Protein AF-A0A938IFX3-F1 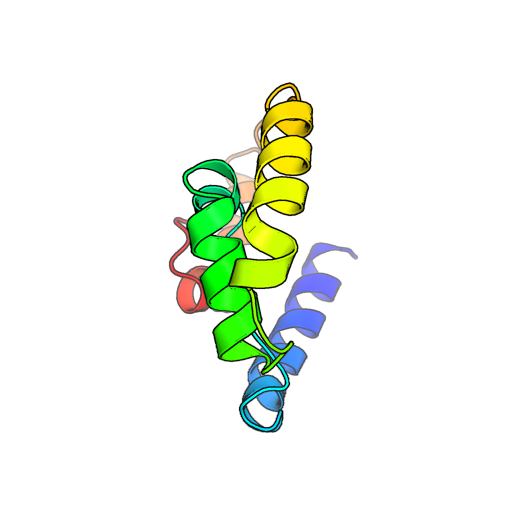(afdb_monomer)

Secondary structure (DSSP, 8-state):
-HHHHHHHHHHHHHHHGGGSPTTS-----HHHHHH-HHHHHHHHHHHHT-S-THHHHHHHHHHHHHHTTPPPPPPPPPPHHHHHHHHHHTHHHHHHTT---

Foldseek 3Di:
DVLLVVLVVVVVCVVCVVVQDFLRDDDDDPVCCLVPVLVVVVVNCVRNVVDDVVVCSVVSVVVSVVCNPDDDDDDDDDDPVVVVVSCVSVVVVCVVVVNDD

Radius of gyration: 17.35 Å; Cα contacts (8 Å, |Δi|>4): 46; chains: 1; bounding box: 32×33×42 Å

Nearest PDB structures (foldseek):
  1zd1-assembly2_B  TM=5.958E-01  e=1.295E+00  Homo sapiens

pLDDT: mean 91.13, std 6.89, range [64.88, 97.5]

Mean predicted aligned error: 4.67 Å

Structure (mmCIF, N/CA/C/O backbone):
data_AF-A0A938IFX3-F1
#
_entry.id   AF-A0A938IFX3-F1
#
loop_
_atom_site.group_PDB
_atom_site.id
_atom_site.type_symbol
_atom_site.label_atom_id
_atom_site.label_alt_id
_atom_site.label_comp_id
_atom_site.label_asym_id
_atom_site.label_entity_id
_atom_site.label_seq_id
_atom_site.pdbx_PDB_ins_code
_atom_site.Cartn_x
_atom_site.Cartn_y
_atom_site.Cartn_z
_atom_site.occupancy
_atom_site.B_iso_or_equiv
_atom_site.auth_seq_id
_atom_site.auth_comp_id
_atom_site.auth_asym_id
_atom_site.auth_atom_id
_atom_site.pdbx_PDB_model_num
ATOM 1 N N . MET A 1 1 ? 16.985 -11.302 -11.478 1.00 79.31 1 MET A N 1
ATOM 2 C CA . MET A 1 1 ? 16.500 -11.815 -10.182 1.00 79.31 1 MET A CA 1
ATOM 3 C C . MET A 1 1 ? 15.251 -11.062 -9.725 1.00 79.31 1 MET A C 1
ATOM 5 O O . MET A 1 1 ? 14.204 -11.682 -9.709 1.00 79.31 1 MET A O 1
ATOM 9 N N . ILE A 1 2 ? 15.293 -9.739 -9.505 1.00 93.50 2 ILE A N 1
ATOM 10 C CA . ILE A 1 2 ? 14.148 -8.989 -8.938 1.00 93.50 2 ILE A CA 1
ATOM 11 C C . ILE A 1 2 ? 12.865 -8.968 -9.796 1.00 93.50 2 ILE A C 1
ATOM 13 O O . ILE A 1 2 ? 11.789 -9.233 -9.274 1.00 93.50 2 ILE A O 1
ATOM 17 N N . ILE A 1 3 ? 12.974 -8.742 -11.114 1.00 94.75 3 ILE A N 1
ATOM 18 C CA . ILE A 1 3 ? 11.808 -8.650 -12.020 1.00 94.75 3 ILE A CA 1
ATOM 19 C C . ILE A 1 3 ? 10.990 -9.946 -12.007 1.00 94.75 3 ILE A C 1
ATOM 21 O O . ILE A 1 3 ? 9.780 -9.923 -11.788 1.00 94.75 3 ILE A O 1
ATOM 25 N N . ALA A 1 4 ? 11.668 -11.084 -12.168 1.00 95.19 4 ALA A N 1
ATOM 26 C CA . ALA A 1 4 ? 11.030 -12.395 -12.160 1.00 95.19 4 ALA A CA 1
ATOM 27 C C . ALA A 1 4 ? 10.428 -12.744 -10.789 1.00 95.19 4 ALA A C 1
ATOM 29 O O . ALA A 1 4 ? 9.370 -13.368 -10.738 1.00 95.19 4 ALA A O 1
ATOM 30 N N . THR A 1 5 ? 11.073 -12.337 -9.689 1.00 96.56 5 THR A N 1
ATOM 31 C CA . THR A 1 5 ? 10.540 -12.535 -8.335 1.00 96.56 5 THR A CA 1
ATOM 32 C C . THR A 1 5 ? 9.230 -11.778 -8.140 1.00 96.56 5 THR A C 1
ATOM 34 O O . THR A 1 5 ? 8.256 -12.386 -7.715 1.00 96.56 5 THR A O 1
ATOM 37 N N . TYR A 1 6 ? 9.175 -10.497 -8.512 1.00 95.81 6 TYR A N 1
ATOM 38 C CA . TYR A 1 6 ? 7.959 -9.682 -8.396 1.00 95.81 6 TYR A CA 1
ATOM 39 C C . TYR A 1 6 ? 6.815 -10.227 -9.249 1.00 95.81 6 TYR A C 1
ATOM 41 O O . TYR A 1 6 ? 5.691 -10.339 -8.770 1.00 95.81 6 TYR A O 1
ATOM 49 N N . ARG A 1 7 ? 7.115 -10.665 -10.478 1.00 95.56 7 ARG A N 1
ATOM 50 C CA . ARG A 1 7 ? 6.116 -11.306 -11.337 1.00 95.56 7 ARG A CA 1
ATOM 51 C C . ARG A 1 7 ? 5.520 -12.553 -10.680 1.00 95.56 7 ARG A C 1
ATOM 53 O O . ARG A 1 7 ? 4.309 -12.717 -10.669 1.00 95.56 7 ARG A O 1
ATOM 60 N N . ARG A 1 8 ? 6.362 -13.430 -10.118 1.00 96.38 8 ARG A N 1
ATOM 61 C CA . ARG A 1 8 ? 5.904 -14.651 -9.429 1.00 96.38 8 ARG A CA 1
ATOM 62 C C . ARG A 1 8 ? 5.103 -14.336 -8.168 1.00 96.38 8 ARG A C 1
ATOM 64 O O . ARG A 1 8 ? 4.086 -14.976 -7.934 1.00 96.38 8 ARG A O 1
ATOM 71 N N . LEU A 1 9 ? 5.561 -13.359 -7.385 1.00 96.75 9 LEU A N 1
ATOM 72 C CA . LEU A 1 9 ? 4.894 -12.918 -6.164 1.00 96.75 9 LEU A CA 1
ATOM 73 C C . LEU A 1 9 ? 3.471 -12.440 -6.466 1.00 96.75 9 LEU A C 1
ATOM 75 O O . LEU A 1 9 ? 2.524 -12.942 -5.868 1.00 96.75 9 LEU A O 1
ATOM 79 N N . TYR A 1 10 ? 3.319 -11.516 -7.416 1.00 96.69 10 TYR A N 1
ATOM 80 C CA . TYR A 1 10 ? 2.006 -10.958 -7.723 1.00 96.69 10 TYR A CA 1
ATOM 81 C C . TYR A 1 10 ? 1.102 -11.923 -8.483 1.00 96.69 10 TYR A C 1
ATOM 83 O O . TYR A 1 10 ? -0.096 -11.932 -8.228 1.00 96.69 10 TYR A O 1
ATOM 91 N N . ALA A 1 11 ? 1.651 -12.801 -9.326 1.00 96.25 11 ALA A N 1
ATOM 92 C CA . ALA A 1 11 ? 0.859 -13.871 -9.928 1.00 96.25 11 ALA A CA 1
ATOM 93 C C . ALA A 1 11 ? 0.202 -14.759 -8.853 1.00 96.25 11 ALA A C 1
ATOM 95 O O . ALA A 1 11 ? -1.005 -14.983 -8.901 1.00 96.25 11 ALA A O 1
ATOM 96 N N . ALA A 1 12 ? 0.973 -15.197 -7.849 1.00 97.50 12 ALA A N 1
ATOM 97 C CA . ALA A 1 12 ? 0.446 -15.992 -6.739 1.00 97.50 12 ALA A CA 1
ATOM 98 C C . ALA A 1 12 ? -0.552 -15.198 -5.881 1.00 97.50 12 ALA A C 1
ATOM 100 O O . ALA A 1 12 ? -1.594 -15.721 -5.496 1.00 97.50 12 ALA A O 1
ATOM 101 N N . PHE A 1 13 ? -0.257 -13.924 -5.616 1.00 96.94 13 PHE A N 1
ATOM 102 C CA . PHE A 1 13 ? -1.152 -13.035 -4.884 1.00 96.94 13 PHE A CA 1
ATOM 103 C C . PHE A 1 13 ? -2.518 -12.908 -5.561 1.00 96.94 13 PHE A C 1
ATOM 105 O O . PHE A 1 13 ? -3.530 -13.173 -4.922 1.00 96.94 13 PHE A O 1
ATOM 112 N N . PHE A 1 14 ? -2.566 -12.579 -6.854 1.00 96.06 14 PHE A N 1
ATOM 113 C CA . PHE A 1 14 ? -3.830 -12.408 -7.573 1.00 96.06 14 PHE A CA 1
ATOM 114 C C . PHE A 1 14 ? -4.629 -13.713 -7.698 1.00 96.06 14 PHE A C 1
ATOM 116 O O . PHE A 1 14 ? -5.856 -13.676 -7.720 1.00 96.06 14 PHE A O 1
ATOM 123 N N . GLU A 1 15 ? -3.967 -14.874 -7.723 1.00 96.69 15 GLU A N 1
ATOM 124 C CA . GLU A 1 15 ? -4.645 -16.179 -7.688 1.00 96.69 15 GLU A CA 1
ATOM 125 C C . GLU A 1 15 ? -5.325 -16.458 -6.331 1.00 96.69 15 GLU A C 1
ATOM 127 O O . GLU A 1 15 ? -6.309 -17.198 -6.244 1.00 96.69 15 GLU A O 1
ATOM 132 N N . GLN A 1 16 ? -4.785 -15.894 -5.249 1.00 97.12 16 GLN A N 1
ATOM 133 C CA . GLN A 1 16 ? -5.142 -16.263 -3.880 1.00 97.12 16 GLN A CA 1
ATOM 134 C C . GLN A 1 16 ? -5.906 -15.175 -3.127 1.00 97.12 16 GLN A C 1
ATOM 136 O O . GLN A 1 16 ? -6.582 -15.498 -2.154 1.00 97.12 16 GLN A O 1
ATOM 141 N N . VAL A 1 17 ? -5.839 -13.914 -3.557 1.00 96.19 17 VAL A N 1
ATOM 142 C CA . VAL A 1 17 ? -6.433 -12.772 -2.846 1.00 96.19 17 VAL A CA 1
ATOM 143 C C . VAL A 1 17 ? -7.945 -12.925 -2.667 1.00 96.19 17 VAL A C 1
ATOM 145 O O . VAL A 1 17 ? -8.472 -12.621 -1.602 1.00 96.19 17 VAL A O 1
ATOM 148 N N . SER A 1 18 ? -8.635 -13.524 -3.641 1.00 95.06 18 SER A N 1
ATOM 149 C CA . SER A 1 18 ? -10.072 -13.823 -3.559 1.00 95.06 18 SER A CA 1
ATOM 150 C C . SER A 1 18 ? -10.429 -14.874 -2.500 1.00 95.06 18 SER A C 1
ATOM 152 O O . SER A 1 18 ? -11.595 -15.010 -2.139 1.00 95.06 18 SER A O 1
ATOM 154 N N . ARG A 1 19 ? -9.441 -15.620 -1.985 1.00 97.44 19 ARG A N 1
ATOM 155 C CA . ARG A 1 19 ? -9.613 -16.581 -0.884 1.00 97.44 19 ARG A CA 1
ATOM 156 C C . ARG A 1 19 ? -9.560 -15.907 0.486 1.00 97.44 19 ARG A C 1
ATOM 158 O O . ARG A 1 19 ? -9.872 -16.556 1.484 1.00 97.44 19 ARG A O 1
ATOM 165 N N . ILE A 1 20 ? -9.135 -14.644 0.560 1.00 96.44 20 ILE A N 1
ATOM 166 C CA . ILE A 1 20 ? -9.113 -13.897 1.815 1.00 96.44 20 ILE A CA 1
ATOM 167 C C . ILE A 1 20 ? -10.557 -13.516 2.172 1.00 96.44 20 ILE A C 1
ATOM 169 O O . ILE A 1 20 ? -11.252 -12.934 1.338 1.00 96.44 20 ILE A O 1
ATOM 173 N N . PRO A 1 21 ? -11.035 -13.830 3.391 1.00 95.94 21 PRO A N 1
ATOM 174 C CA . PRO A 1 21 ? -12.383 -13.459 3.795 1.00 95.94 21 PRO A CA 1
ATOM 175 C C . PRO A 1 21 ? -12.610 -11.940 3.740 1.00 95.94 21 PRO A C 1
ATOM 177 O O . PRO A 1 21 ? -11.685 -11.178 4.053 1.00 95.94 21 PRO A O 1
ATOM 180 N N . PRO A 1 22 ? -13.843 -11.490 3.437 1.00 93.19 22 PRO A N 1
ATOM 181 C CA . PRO A 1 22 ? -14.228 -10.092 3.607 1.00 93.19 22 PRO A CA 1
ATOM 182 C C . PRO A 1 22 ? -13.871 -9.593 5.013 1.00 93.19 22 PRO A C 1
ATOM 184 O O . PRO A 1 22 ? -13.944 -10.355 5.979 1.00 93.19 22 PRO A O 1
ATOM 187 N N . GLY A 1 23 ? -13.448 -8.335 5.134 1.00 95.38 23 GLY A N 1
ATOM 188 C CA . GLY A 1 23 ? -13.023 -7.773 6.421 1.00 95.38 23 GLY A CA 1
ATOM 189 C C . GLY A 1 23 ? -11.568 -8.059 6.808 1.00 95.38 23 GLY A C 1
ATOM 190 O O . GLY A 1 23 ? -11.100 -7.559 7.823 1.00 95.38 23 GLY A O 1
ATOM 191 N N . ARG A 1 24 ? -10.823 -8.870 6.040 1.00 95.81 24 ARG A N 1
ATOM 192 C CA . ARG A 1 24 ? -9.439 -9.266 6.391 1.00 95.81 24 ARG A CA 1
ATOM 193 C C . ARG A 1 24 ? -8.374 -8.773 5.418 1.00 95.81 24 ARG A C 1
ATOM 195 O O . ARG A 1 24 ? -7.207 -9.134 5.559 1.00 95.81 24 ARG A O 1
ATOM 202 N N . TYR A 1 25 ? -8.770 -7.972 4.438 1.00 96.38 25 TYR A N 1
ATOM 203 C CA . TYR A 1 25 ? -7.880 -7.400 3.441 1.00 96.38 25 TYR A CA 1
ATOM 204 C C . TYR A 1 25 ? -8.478 -6.121 2.858 1.00 96.38 25 TYR A C 1
ATOM 206 O O . TYR A 1 25 ? -9.684 -6.032 2.635 1.00 96.38 25 TYR A O 1
ATOM 214 N N . HIS A 1 26 ? -7.614 -5.136 2.634 1.00 95.56 26 HIS A N 1
ATOM 215 C CA . HIS A 1 26 ? -7.955 -3.846 2.057 1.00 95.56 26 HIS A CA 1
ATOM 216 C C . HIS A 1 26 ? -6.749 -3.329 1.267 1.00 95.56 26 HIS A C 1
ATOM 218 O O . HIS A 1 26 ? -5.625 -3.349 1.775 1.00 95.56 26 HIS A O 1
ATOM 224 N N . GLU A 1 27 ? -6.981 -2.886 0.033 1.00 94.94 27 GLU A N 1
ATOM 225 C CA . GLU A 1 27 ? -5.967 -2.242 -0.804 1.00 94.94 27 GLU A CA 1
ATOM 226 C C . GLU A 1 27 ? -6.111 -0.734 -0.730 1.00 94.94 27 GLU A C 1
ATOM 228 O O . GLU A 1 27 ? -7.219 -0.209 -0.789 1.00 94.94 27 GLU A O 1
ATOM 233 N N . LEU A 1 28 ? -4.974 -0.052 -0.647 1.00 94.56 28 LEU A N 1
ATOM 234 C CA . LEU A 1 28 ? -4.906 1.396 -0.638 1.00 94.56 28 LEU A CA 1
ATOM 235 C C . LEU A 1 28 ? -3.762 1.856 -1.531 1.00 94.56 28 LEU A C 1
ATOM 237 O O . LEU A 1 28 ? -2.612 1.433 -1.372 1.00 94.56 28 LEU A O 1
ATOM 241 N N . LYS A 1 29 ? -4.081 2.761 -2.447 1.00 92.94 29 LYS A N 1
ATOM 242 C CA . LYS A 1 29 ? -3.105 3.436 -3.285 1.00 92.94 29 LYS A CA 1
ATOM 243 C C . LYS A 1 29 ? -2.348 4.476 -2.466 1.00 92.94 29 LYS A C 1
ATOM 245 O O . LYS A 1 29 ? -2.936 5.281 -1.747 1.00 92.94 29 LYS A O 1
ATOM 250 N N . TYR A 1 30 ? -1.023 4.481 -2.593 1.00 89.50 30 TYR A N 1
ATOM 251 C CA . TYR A 1 30 ? -0.183 5.438 -1.873 1.00 89.50 30 TYR A CA 1
ATOM 252 C C . TYR A 1 30 ? -0.546 6.888 -2.216 1.00 89.50 30 TYR A C 1
ATOM 254 O O . TYR A 1 30 ? -0.577 7.740 -1.332 1.00 89.50 30 TYR A O 1
ATOM 262 N N . GLU A 1 31 ? -0.828 7.167 -3.491 1.00 89.56 31 GLU A N 1
ATOM 263 C CA . GLU A 1 31 ? -1.232 8.499 -3.939 1.00 89.56 31 GLU A CA 1
ATOM 264 C C . GLU A 1 31 ? -2.520 8.982 -3.251 1.00 89.56 31 GLU A C 1
ATOM 266 O O . GLU A 1 31 ? -2.571 10.137 -2.824 1.00 89.56 31 GLU A O 1
ATOM 271 N N . ASP A 1 32 ? -3.503 8.098 -3.065 1.00 92.31 32 ASP A N 1
ATOM 272 C CA . ASP A 1 32 ? -4.780 8.424 -2.418 1.00 92.31 32 ASP A CA 1
ATOM 273 C C . ASP A 1 32 ? -4.574 8.665 -0.915 1.00 92.31 32 ASP A C 1
ATOM 275 O O . ASP A 1 32 ? -5.060 9.654 -0.363 1.00 92.31 32 ASP A O 1
ATOM 279 N N . LEU A 1 33 ? -3.731 7.847 -0.268 1.00 90.62 33 LEU A N 1
ATOM 280 C CA . LEU A 1 33 ? -3.354 8.034 1.137 1.00 90.62 33 LEU A CA 1
ATOM 281 C C . LEU A 1 33 ? -2.675 9.384 1.384 1.00 90.62 33 LEU A C 1
ATOM 283 O O . LEU A 1 33 ? -2.927 10.029 2.398 1.00 90.62 33 LEU A O 1
ATOM 287 N N . VAL A 1 34 ? -1.786 9.814 0.488 1.00 87.31 34 VAL A N 1
ATOM 288 C CA . VAL A 1 34 ? -1.107 11.111 0.624 1.00 87.31 34 VAL A CA 1
ATOM 289 C C . VAL A 1 34 ? -2.068 12.265 0.349 1.00 87.31 34 VAL A C 1
ATOM 291 O O . VAL A 1 34 ? -1.994 13.287 1.030 1.00 87.31 34 VAL A O 1
ATOM 294 N N . ALA A 1 35 ? -2.966 12.113 -0.625 1.00 88.81 35 ALA A N 1
ATOM 295 C CA . ALA A 1 35 ? -3.934 13.142 -0.983 1.00 88.81 35 ALA A CA 1
ATOM 296 C C . ALA A 1 35 ? -5.024 13.326 0.083 1.00 88.81 35 ALA A C 1
ATOM 298 O O . ALA A 1 35 ? -5.501 14.443 0.285 1.00 88.81 35 ALA A O 1
ATOM 299 N N . SER A 1 36 ? -5.455 12.253 0.751 1.00 90.69 36 SER A N 1
ATOM 300 C CA . SER A 1 36 ? -6.593 12.273 1.681 1.00 90.69 36 SER A CA 1
ATOM 301 C C . SER A 1 36 ? -6.428 11.284 2.848 1.00 90.69 36 SER A C 1
ATOM 303 O O . SER A 1 36 ? -7.263 10.400 3.041 1.00 90.69 36 SER A O 1
ATOM 305 N N . PRO A 1 37 ? -5.403 11.453 3.706 1.00 89.38 37 PRO A N 1
ATOM 306 C CA . PRO A 1 37 ? -5.012 10.448 4.695 1.00 89.38 37 PRO A CA 1
ATOM 307 C C . PRO A 1 37 ? -6.124 10.065 5.670 1.00 89.38 37 PRO A C 1
ATOM 309 O O . PRO A 1 37 ? -6.266 8.895 6.000 1.00 89.38 37 PRO A O 1
ATOM 312 N N . LEU A 1 38 ? -6.933 11.022 6.130 1.00 91.62 38 LEU A N 1
ATOM 313 C CA . LEU A 1 38 ? -8.015 10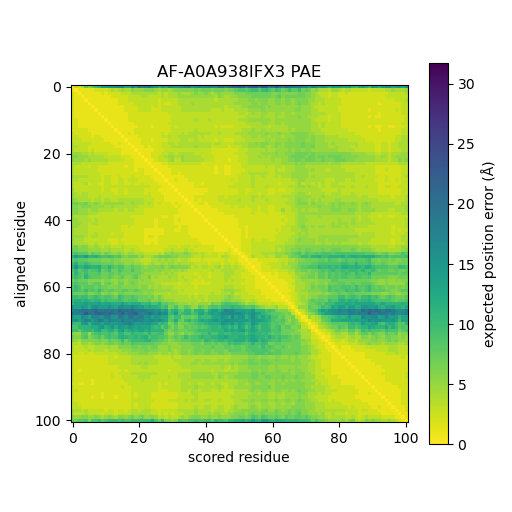.730 7.075 1.00 91.62 38 LEU A CA 1
ATOM 314 C C . LEU A 1 38 ? -9.158 9.944 6.442 1.00 91.62 38 LEU A C 1
ATOM 316 O O . LEU A 1 38 ? -9.658 9.019 7.070 1.00 91.62 38 LEU A O 1
ATOM 320 N N . SER A 1 39 ? -9.530 10.286 5.207 1.00 92.75 39 SER A N 1
ATOM 321 C CA . SER A 1 39 ? -10.572 9.576 4.456 1.00 92.75 39 SER A CA 1
ATOM 322 C C . SER A 1 39 ? -10.158 8.130 4.182 1.00 92.75 39 SER A C 1
ATOM 324 O O . SER A 1 39 ? -10.949 7.199 4.344 1.00 92.75 39 SER A O 1
ATOM 326 N N . GLU A 1 40 ? -8.891 7.929 3.819 1.00 94.75 40 GLU A N 1
ATOM 327 C CA . GLU A 1 40 ? -8.354 6.591 3.577 1.00 94.75 40 GLU A CA 1
ATOM 328 C C . GLU A 1 40 ? -8.221 5.784 4.871 1.00 94.75 40 GLU A C 1
ATOM 330 O O . GLU A 1 40 ? -8.569 4.606 4.906 1.00 94.75 40 GLU A O 1
ATOM 335 N N . LEU A 1 41 ? -7.809 6.412 5.978 1.00 93.50 41 LEU A N 1
ATOM 336 C CA . LEU A 1 41 ? -7.784 5.755 7.287 1.00 93.50 41 LEU A CA 1
ATOM 337 C C . LEU A 1 41 ? -9.188 5.358 7.761 1.00 93.50 41 LEU A C 1
ATOM 339 O O . LEU A 1 41 ? -9.360 4.248 8.258 1.00 93.50 41 LEU A O 1
ATOM 343 N N . GLU A 1 42 ? -10.193 6.211 7.582 1.00 94.44 42 GLU A N 1
ATOM 344 C CA . GLU A 1 42 ? -11.584 5.868 7.891 1.00 94.44 42 GLU A CA 1
ATOM 345 C C . GLU A 1 42 ? -12.068 4.688 7.032 1.00 94.44 42 GLU A C 1
ATOM 347 O O . GLU A 1 42 ? -12.675 3.739 7.538 1.00 94.44 42 GLU A O 1
ATOM 352 N N . SER A 1 43 ? -11.733 4.697 5.739 1.00 95.19 43 SER A N 1
ATOM 353 C CA . SER A 1 43 ? -12.063 3.608 4.816 1.00 95.19 43 SER A CA 1
ATOM 354 C C . SER A 1 43 ? -11.392 2.290 5.205 1.00 95.19 43 SER A C 1
ATOM 356 O O . SER A 1 43 ? -12.058 1.255 5.162 1.00 95.19 43 SER A O 1
ATOM 358 N N . ILE A 1 44 ? -10.138 2.320 5.674 1.00 95.44 44 ILE A N 1
ATOM 359 C CA . ILE A 1 44 ? -9.447 1.154 6.244 1.00 95.44 44 ILE A CA 1
ATOM 360 C C . ILE A 1 44 ? -10.192 0.629 7.476 1.00 95.44 44 ILE A C 1
ATOM 362 O O . ILE A 1 44 ? -10.445 -0.572 7.565 1.00 95.44 44 ILE A O 1
ATOM 366 N N . TYR A 1 45 ? -10.556 1.506 8.420 1.00 94.88 45 TYR A N 1
ATOM 367 C CA . TYR A 1 45 ? -11.264 1.111 9.645 1.00 94.88 45 TYR A CA 1
ATOM 368 C C . TYR A 1 45 ? -12.583 0.411 9.327 1.00 94.88 45 TYR A C 1
ATOM 370 O O . TYR A 1 45 ? -12.869 -0.644 9.893 1.00 94.88 45 TYR A O 1
A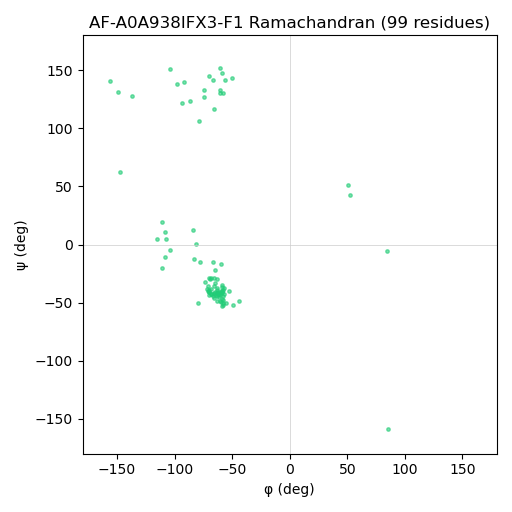TOM 378 N N . ARG A 1 46 ? -13.348 0.964 8.381 1.00 94.31 46 ARG A N 1
ATOM 379 C CA . ARG A 1 46 ? -14.603 0.375 7.912 1.00 94.31 46 ARG A CA 1
ATOM 380 C C . ARG A 1 46 ? -14.378 -0.948 7.180 1.00 94.31 46 ARG A C 1
ATOM 382 O O . ARG A 1 46 ? -15.118 -1.898 7.403 1.00 94.31 46 ARG A O 1
ATOM 389 N N . ALA A 1 47 ? -13.383 -1.017 6.296 1.00 95.75 47 ALA A N 1
ATOM 390 C CA . ALA A 1 47 ? -13.127 -2.200 5.479 1.00 95.75 47 ALA A CA 1
ATOM 391 C C . ALA A 1 47 ? -12.588 -3.387 6.283 1.00 95.75 47 ALA A C 1
ATOM 393 O O . ALA A 1 47 ? -12.810 -4.524 5.880 1.00 95.75 47 ALA A O 1
ATOM 394 N N . LEU A 1 48 ? -11.876 -3.129 7.382 1.00 96.38 48 LEU A N 1
ATOM 395 C CA . LEU A 1 48 ? -11.243 -4.150 8.221 1.00 96.38 48 LEU A CA 1
ATOM 396 C C . LEU A 1 48 ? -11.939 -4.367 9.574 1.00 96.38 48 LEU A C 1
ATOM 398 O O . LEU A 1 48 ? -11.428 -5.129 10.390 1.00 96.38 48 LEU A O 1
ATOM 402 N N . ASP A 1 49 ? -13.070 -3.698 9.816 1.00 94.06 49 ASP A N 1
ATOM 403 C CA . ASP A 1 49 ? -13.828 -3.755 11.074 1.00 94.06 49 ASP A CA 1
ATOM 404 C C . ASP A 1 49 ? -12.949 -3.515 12.321 1.00 94.06 49 ASP A C 1
ATOM 406 O O . ASP A 1 49 ? -12.920 -4.289 13.277 1.00 94.06 49 ASP A O 1
ATOM 410 N N . LEU A 1 50 ? -12.171 -2.425 12.302 1.00 92.44 50 LEU A N 1
ATOM 411 C CA . LEU A 1 50 ? -11.215 -2.093 13.375 1.00 92.44 50 LEU A CA 1
ATOM 412 C C . LEU A 1 50 ? -11.854 -1.341 14.558 1.00 92.44 50 LEU A C 1
ATOM 414 O O . LEU A 1 50 ? -11.143 -0.809 15.415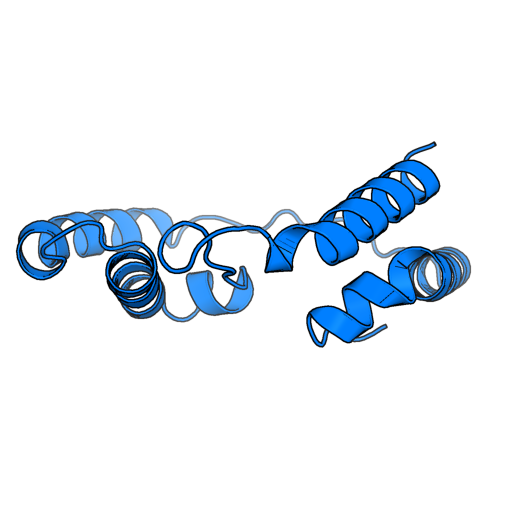 1.00 92.44 50 LEU A O 1
ATOM 418 N N . GLY A 1 51 ? -13.186 -1.292 14.614 1.00 90.94 51 GLY A N 1
ATOM 419 C CA . GLY A 1 51 ? -13.956 -0.552 15.611 1.00 90.94 51 GLY A CA 1
ATOM 420 C C . GLY A 1 51 ? -14.179 0.922 15.256 1.00 90.94 51 GLY A C 1
ATOM 421 O O . GLY A 1 51 ? -14.133 1.332 14.097 1.00 90.94 51 GLY A O 1
ATOM 422 N N . GLU A 1 52 ? -14.463 1.736 16.274 1.00 90.38 52 GLU A N 1
ATOM 423 C CA . GLU A 1 52 ? -14.945 3.109 16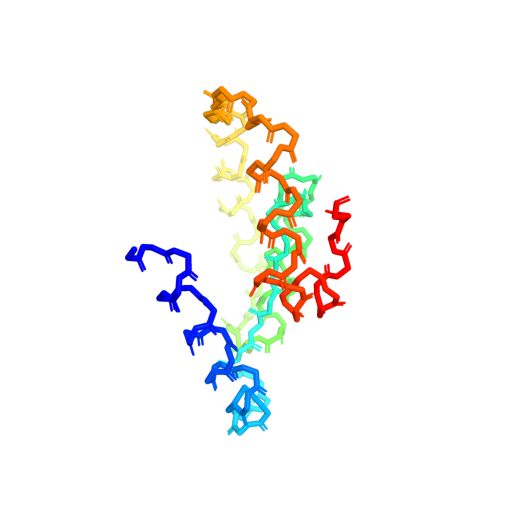.094 1.00 90.38 52 GLU A CA 1
ATOM 424 C C . GLU A 1 52 ? -13.823 4.100 15.750 1.00 90.38 52 GLU A C 1
ATOM 426 O O . GLU A 1 52 ? -13.059 4.536 16.619 1.00 90.38 52 GLU A O 1
ATOM 431 N N . PHE A 1 53 ? -13.775 4.520 14.483 1.00 92.00 53 PHE A N 1
ATOM 432 C CA . PHE A 1 53 ? -12.822 5.517 13.985 1.00 92.00 53 PHE A CA 1
ATOM 433 C C . PHE A 1 53 ? -12.923 6.867 14.713 1.00 92.00 53 PHE A C 1
ATOM 435 O O . PHE A 1 53 ? -11.899 7.461 15.052 1.00 92.00 53 PHE A O 1
ATOM 442 N N . GLU A 1 54 ? -14.138 7.324 15.027 1.00 91.19 54 GLU A N 1
ATOM 443 C CA . GLU A 1 54 ? -14.386 8.634 15.650 1.00 91.19 54 GLU A CA 1
ATOM 444 C C . GLU A 1 54 ? -13.640 8.822 16.974 1.00 91.19 54 GLU A C 1
ATOM 446 O O . GLU A 1 54 ? -13.069 9.881 17.237 1.00 91.19 54 GLU A O 1
ATOM 451 N N . THR A 1 55 ? -13.528 7.758 17.773 1.00 90.94 55 THR A N 1
ATOM 452 C CA . THR A 1 55 ? -12.786 7.789 19.044 1.00 90.94 55 THR A CA 1
ATOM 453 C C . THR A 1 55 ? -11.281 8.030 18.856 1.00 90.94 55 THR A C 1
ATOM 455 O O . THR A 1 55 ? -10.594 8.477 19.778 1.00 90.94 55 THR A O 1
ATOM 458 N N . ARG A 1 56 ? -10.746 7.743 17.662 1.00 88.81 56 ARG A N 1
ATOM 459 C CA . ARG A 1 56 ? -9.329 7.892 17.294 1.00 88.81 56 ARG A CA 1
ATOM 460 C C . ARG A 1 56 ? -9.066 9.046 16.331 1.00 88.81 56 ARG A C 1
ATOM 462 O O . ARG A 1 56 ? -7.902 9.416 16.168 1.00 88.81 56 ARG A O 1
ATOM 469 N N . ARG A 1 57 ? -10.108 9.646 15.751 1.00 89.75 57 ARG A N 1
ATOM 470 C CA . ARG A 1 57 ? -10.030 10.682 14.712 1.00 89.75 57 ARG A CA 1
ATOM 471 C C . ARG A 1 57 ? -9.071 11.817 15.071 1.00 89.75 57 ARG A C 1
ATOM 473 O O . ARG A 1 57 ? -8.130 12.062 14.327 1.00 89.75 57 ARG A O 1
ATOM 480 N N . ALA A 1 58 ? -9.214 12.424 16.250 1.00 90.06 58 ALA A N 1
ATOM 481 C CA . ALA A 1 58 ? -8.363 13.542 16.683 1.00 90.06 58 ALA A CA 1
ATOM 482 C C . ALA A 1 58 ? -6.870 13.167 16.832 1.00 90.06 58 ALA A C 1
ATOM 484 O O . ALA A 1 58 ? -5.971 13.948 16.502 1.00 90.06 58 ALA A O 1
ATOM 485 N N . ALA A 1 59 ? -6.581 11.953 17.312 1.00 89.19 59 ALA A N 1
ATOM 486 C CA . ALA A 1 59 ? -5.209 11.462 17.434 1.00 89.19 59 ALA A CA 1
ATOM 487 C C . ALA A 1 59 ? -4.594 11.174 16.054 1.00 89.19 59 ALA A C 1
ATOM 489 O O . ALA A 1 59 ? -3.431 11.501 15.812 1.00 89.19 59 ALA A O 1
ATOM 490 N N . LEU A 1 60 ? -5.385 10.605 15.138 1.00 87.94 60 LEU A N 1
ATOM 491 C CA . LEU A 1 60 ? -4.975 10.337 13.758 1.00 87.94 60 LEU A CA 1
ATOM 492 C C . LEU A 1 60 ? -4.778 11.629 12.958 1.00 87.94 60 LEU A C 1
ATOM 494 O O . LEU A 1 60 ? -3.807 11.727 12.216 1.00 87.94 60 LEU A O 1
ATOM 498 N N . GLU A 1 61 ? -5.622 12.640 13.165 1.00 88.75 61 GLU A N 1
ATOM 499 C CA . GLU A 1 61 ? -5.462 13.993 12.615 1.00 88.75 61 GLU A CA 1
ATOM 500 C C . GLU A 1 61 ? -4.137 14.619 13.030 1.00 88.75 61 GLU A C 1
ATOM 502 O O . GLU A 1 61 ? -3.362 15.067 12.184 1.00 88.75 61 GLU A O 1
ATOM 507 N N . THR A 1 62 ? -3.838 14.578 14.328 1.00 89.06 62 THR A N 1
ATOM 508 C CA . THR A 1 62 ? -2.582 15.103 14.874 1.00 89.06 62 THR A CA 1
ATOM 509 C C . THR A 1 62 ? -1.378 14.373 14.276 1.00 89.06 62 THR A C 1
ATOM 511 O O . THR A 1 62 ? -0.392 14.996 13.878 1.00 89.06 62 THR A O 1
ATOM 514 N N . TYR A 1 63 ? -1.458 13.045 14.168 1.00 86.56 63 TYR A N 1
ATOM 515 C CA . TYR A 1 63 ? -0.395 12.235 13.583 1.00 86.56 63 TYR A CA 1
ATOM 516 C C . TYR A 1 63 ? -0.201 12.518 12.088 1.00 86.56 63 TYR A C 1
ATOM 518 O O . TYR A 1 63 ? 0.932 12.703 11.640 1.00 86.56 63 TYR A O 1
ATOM 526 N N . ALA A 1 64 ? -1.288 12.590 11.317 1.00 83.56 64 ALA A N 1
ATOM 527 C CA . ALA A 1 64 ? -1.246 12.884 9.888 1.00 83.56 64 ALA A CA 1
ATOM 528 C C . ALA A 1 64 ? -0.656 14.279 9.625 1.00 83.56 64 ALA A C 1
ATOM 530 O O . ALA A 1 64 ? 0.223 14.424 8.773 1.00 83.56 64 ALA A O 1
ATOM 531 N N . ALA A 1 65 ? -1.050 15.280 10.419 1.00 82.38 65 ALA A N 1
ATOM 532 C CA . ALA A 1 65 ? -0.508 16.635 10.348 1.00 82.38 65 ALA A CA 1
ATOM 533 C C . ALA A 1 65 ? 0.996 16.702 10.670 1.00 82.38 65 ALA A C 1
ATOM 535 O O . ALA A 1 65 ? 1.701 17.550 10.133 1.00 82.38 65 ALA A O 1
ATOM 536 N N . ALA A 1 66 ? 1.516 15.797 11.503 1.00 81.88 66 ALA A N 1
ATOM 537 C CA . ALA A 1 66 ? 2.948 15.713 11.795 1.00 81.88 66 ALA A CA 1
ATOM 538 C C . ALA A 1 66 ? 3.766 15.024 10.682 1.00 81.88 66 ALA A C 1
ATOM 540 O O . ALA A 1 66 ? 4.997 15.100 10.686 1.00 81.88 66 ALA A O 1
ATOM 541 N N . LYS A 1 67 ? 3.114 14.321 9.744 1.00 75.06 67 LYS A N 1
ATO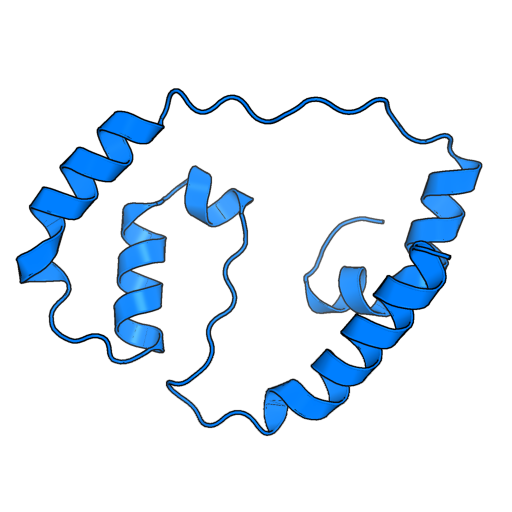M 542 C CA . LYS A 1 67 ? 3.763 13.516 8.691 1.00 75.06 67 LYS A CA 1
ATOM 543 C C . LYS A 1 67 ? 3.750 14.154 7.299 1.00 75.06 67 LYS A C 1
ATOM 545 O O . LYS A 1 67 ? 4.413 13.629 6.405 1.00 75.06 67 LYS A O 1
ATOM 550 N N . THR A 1 68 ? 3.101 15.302 7.112 1.00 66.06 68 THR A N 1
ATOM 551 C CA . THR A 1 68 ? 3.075 16.057 5.840 1.00 66.06 68 THR A CA 1
ATOM 552 C C . THR A 1 68 ? 4.454 16.507 5.345 1.00 66.06 68 THR A C 1
ATOM 554 O O . THR A 1 68 ? 4.609 16.814 4.167 1.00 66.06 68 THR A O 1
ATOM 557 N N . THR A 1 69 ? 5.487 16.502 6.191 1.00 64.88 69 THR A N 1
ATOM 558 C CA . THR A 1 69 ? 6.880 16.798 5.809 1.00 64.88 69 THR A CA 1
ATOM 559 C C . THR A 1 69 ? 7.640 15.619 5.191 1.00 64.88 69 THR A C 1
ATOM 561 O O . THR A 1 69 ? 8.813 15.774 4.839 1.00 64.88 69 THR A O 1
ATOM 564 N N . TYR A 1 70 ? 7.021 14.443 5.025 1.00 69.00 70 TYR A N 1
ATOM 565 C CA . TYR A 1 70 ? 7.680 13.303 4.386 1.00 69.00 70 TYR A CA 1
ATOM 566 C C . TYR A 1 70 ? 7.980 13.585 2.904 1.00 69.00 70 TYR A C 1
ATOM 568 O O . TYR A 1 70 ? 7.080 13.748 2.081 1.00 69.00 70 TYR A O 1
ATOM 576 N N . ARG A 1 71 ? 9.269 13.614 2.542 1.00 68.62 71 ARG A N 1
ATOM 577 C CA . ARG A 1 71 ? 9.712 13.737 1.148 1.00 68.62 71 ARG A CA 1
ATOM 578 C C . ARG A 1 71 ? 9.794 12.363 0.491 1.00 68.62 71 ARG A C 1
ATOM 580 O O . ARG A 1 71 ? 10.544 11.502 0.944 1.00 68.62 71 ARG A O 1
ATOM 587 N N . ARG A 1 72 ? 9.078 12.197 -0.625 1.00 74.19 72 ARG A N 1
ATOM 588 C CA . ARG A 1 72 ? 9.210 11.037 -1.515 1.00 74.19 72 ARG A CA 1
ATOM 589 C C . ARG A 1 72 ? 10.654 10.940 -2.013 1.00 74.19 72 ARG A C 1
ATOM 591 O O . ARG A 1 72 ? 11.205 11.922 -2.514 1.00 74.19 72 ARG A O 1
ATOM 598 N N . ASN A 1 73 ? 11.245 9.752 -1.913 1.00 79.44 73 ASN A N 1
ATOM 599 C CA . ASN A 1 73 ? 12.537 9.480 -2.536 1.00 79.44 73 ASN A CA 1
ATOM 600 C C . ASN A 1 73 ? 12.422 9.664 -4.053 1.00 79.44 73 ASN A C 1
ATOM 602 O O . ASN A 1 73 ? 11.514 9.119 -4.684 1.00 79.44 73 ASN A O 1
ATOM 606 N N . GLN A 1 74 ? 13.350 10.423 -4.630 1.00 79.69 74 GLN A N 1
ATOM 607 C CA . GLN A 1 74 ? 13.479 10.556 -6.076 1.00 79.69 74 GLN A CA 1
ATOM 608 C C . GLN A 1 74 ? 14.492 9.526 -6.562 1.00 79.69 74 GLN A C 1
ATOM 610 O O . GLN A 1 74 ? 15.634 9.503 -6.102 1.00 79.69 74 GLN A O 1
ATOM 615 N N . PHE A 1 75 ? 14.059 8.656 -7.468 1.00 83.19 75 PHE A N 1
ATOM 616 C CA . PHE A 1 75 ? 14.925 7.679 -8.113 1.00 83.19 75 PHE A CA 1
ATOM 617 C C . PHE A 1 75 ? 15.244 8.134 -9.537 1.00 83.19 75 PHE A C 1
ATOM 619 O O . PHE A 1 75 ? 14.416 8.809 -10.151 1.00 83.19 75 PHE A O 1
ATOM 626 N N . PRO A 1 76 ? 16.416 7.764 -10.081 1.00 87.62 76 PRO A N 1
ATOM 627 C CA . PRO A 1 76 ? 16.718 8.003 -11.481 1.00 87.62 76 PRO A CA 1
ATOM 628 C C . PRO A 1 76 ? 15.666 7.371 -12.392 1.00 87.62 76 PRO A C 1
ATOM 630 O O . PRO A 1 76 ? 15.204 6.251 -12.158 1.00 87.62 76 PRO A O 1
ATOM 633 N N . GLU A 1 77 ? 15.339 8.084 -13.461 1.00 88.69 77 GLU A N 1
ATOM 634 C CA . GLU A 1 77 ? 14.454 7.601 -14.509 1.00 88.69 77 GLU A CA 1
ATOM 635 C C . GLU A 1 77 ? 15.027 6.334 -15.162 1.00 88.69 77 GLU A C 1
ATOM 637 O O . GLU A 1 77 ? 16.202 6.268 -15.538 1.00 88.69 77 GLU A O 1
ATOM 642 N N . PHE A 1 78 ? 14.189 5.309 -15.324 1.00 90.56 78 PHE A N 1
ATOM 643 C CA . PHE A 1 78 ? 14.580 4.117 -16.067 1.00 90.56 78 PHE A CA 1
ATOM 644 C C . PHE A 1 78 ? 14.711 4.421 -17.562 1.00 90.56 78 PHE A C 1
ATOM 646 O O . PHE A 1 78 ? 13.911 5.164 -18.131 1.00 90.56 78 PHE A O 1
ATOM 653 N N . SER A 1 79 ? 15.668 3.763 -18.224 1.00 94.50 79 SER A N 1
ATOM 654 C CA . SER A 1 79 ? 15.772 3.803 -19.685 1.00 94.50 79 SER A CA 1
ATOM 655 C C . SER A 1 79 ? 14.508 3.248 -20.348 1.00 94.50 79 SER A C 1
ATOM 657 O O . SER A 1 79 ? 13.859 2.347 -19.810 1.00 94.50 79 SER A O 1
ATOM 659 N N . THR A 1 80 ? 14.190 3.713 -21.559 1.00 93.94 80 THR A N 1
ATOM 660 C CA . THR A 1 80 ? 13.016 3.259 -22.328 1.00 93.94 80 THR A CA 1
ATOM 661 C C . THR A 1 80 ? 12.966 1.737 -22.474 1.00 93.94 80 THR A C 1
ATOM 663 O O . THR A 1 80 ? 11.914 1.128 -22.303 1.00 93.94 80 THR A O 1
ATOM 666 N N . LYS A 1 81 ? 14.122 1.096 -22.702 1.00 95.12 81 LYS A N 1
ATOM 667 C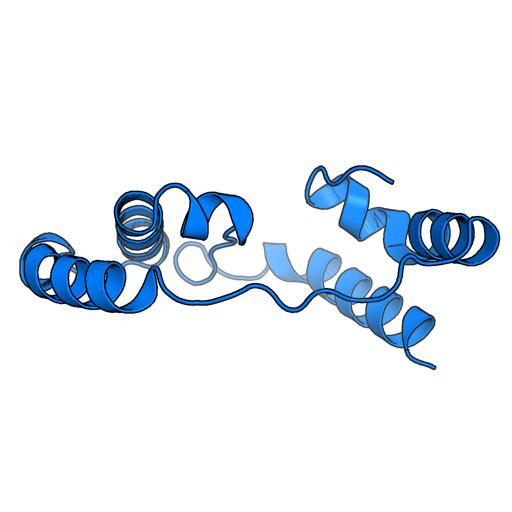 CA . LYS A 1 81 ? 14.233 -0.369 -22.786 1.00 95.12 81 LYS A CA 1
ATOM 668 C C . LYS A 1 81 ? 13.847 -1.054 -21.472 1.00 95.12 81 LYS A C 1
ATOM 670 O O . LYS A 1 81 ? 13.202 -2.099 -21.495 1.00 95.12 81 LYS A O 1
ATOM 675 N N . MET A 1 82 ? 14.257 -0.493 -20.333 1.00 94.88 82 MET A N 1
ATOM 676 C CA . MET A 1 82 ? 13.896 -1.041 -19.028 1.00 94.88 82 MET A CA 1
ATOM 677 C C . MET A 1 82 ? 12.409 -0.827 -18.739 1.00 94.88 82 MET A C 1
ATOM 679 O O . MET A 1 82 ? 11.749 -1.778 -18.335 1.00 94.88 82 MET A O 1
ATOM 683 N N . ARG A 1 83 ? 11.864 0.365 -19.019 1.00 94.25 83 ARG A N 1
ATOM 684 C CA . ARG A 1 83 ? 10.427 0.659 -18.874 1.00 94.25 83 ARG A CA 1
ATOM 685 C C . ARG A 1 83 ? 9.566 -0.323 -19.664 1.00 94.25 83 ARG A C 1
ATOM 687 O O . ARG A 1 83 ? 8.709 -0.970 -19.077 1.00 94.25 83 ARG A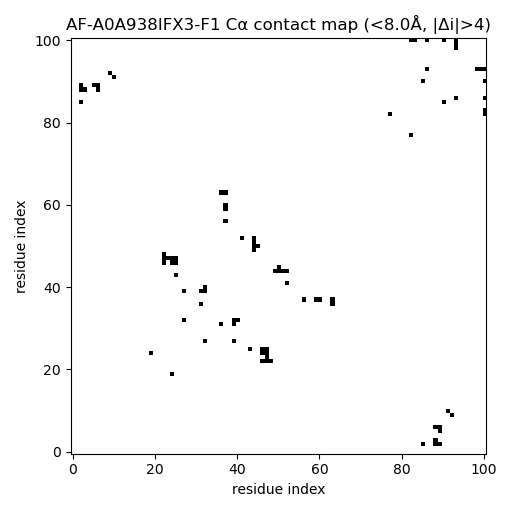 O 1
ATOM 694 N N . ALA A 1 84 ? 9.879 -0.529 -20.945 1.00 94.56 84 ALA A N 1
ATOM 695 C CA . ALA A 1 84 ? 9.167 -1.483 -21.795 1.00 94.56 84 ALA A CA 1
ATOM 696 C C . ALA A 1 84 ? 9.220 -2.917 -21.240 1.00 94.56 84 ALA A C 1
ATOM 698 O O . ALA A 1 84 ? 8.214 -3.622 -21.234 1.00 94.56 84 ALA A O 1
ATOM 699 N N . ARG A 1 85 ? 10.378 -3.341 -20.717 1.00 95.31 85 ARG A N 1
ATOM 700 C CA . ARG A 1 85 ? 10.513 -4.656 -20.081 1.00 95.31 85 ARG A CA 1
ATOM 701 C C . ARG A 1 85 ? 9.657 -4.779 -18.818 1.00 95.31 85 ARG A C 1
ATOM 703 O O . ARG A 1 85 ? 9.054 -5.824 -18.617 1.00 95.31 85 ARG A O 1
ATOM 710 N N . LEU A 1 86 ? 9.627 -3.759 -17.960 1.00 95.25 86 LEU A N 1
ATOM 711 C CA . LEU A 1 86 ? 8.815 -3.776 -16.737 1.00 95.25 86 LEU A CA 1
ATOM 712 C C . LEU A 1 86 ? 7.317 -3.771 -17.061 1.00 95.25 86 LEU A C 1
ATOM 714 O O . LEU A 1 86 ? 6.574 -4.544 -16.466 1.00 95.25 86 LEU A O 1
ATOM 718 N N . ALA A 1 87 ? 6.899 -2.960 -18.033 1.00 94.25 87 ALA A N 1
ATOM 719 C CA . ALA A 1 87 ? 5.522 -2.903 -18.515 1.00 94.25 87 ALA A CA 1
ATOM 720 C C . ALA A 1 87 ? 5.028 -4.257 -19.049 1.00 94.25 87 ALA A C 1
ATOM 722 O O . ALA A 1 87 ? 3.864 -4.603 -18.856 1.00 94.25 87 ALA A O 1
ATOM 723 N N . ASP A 1 88 ? 5.903 -5.027 -19.700 1.00 95.25 88 ASP A N 1
ATOM 724 C CA . ASP A 1 88 ? 5.568 -6.362 -20.194 1.00 95.25 88 ASP A CA 1
ATOM 725 C C . ASP A 1 88 ? 5.605 -7.429 -19.087 1.00 95.25 88 ASP A C 1
ATOM 727 O O . ASP A 1 88 ? 4.637 -8.160 -18.883 1.00 95.25 88 ASP A O 1
ATOM 731 N N . GLU A 1 89 ? 6.689 -7.486 -18.310 1.00 95.94 89 GLU A N 1
ATOM 732 C CA . GLU A 1 89 ? 6.891 -8.516 -17.282 1.00 95.94 89 GLU A CA 1
ATOM 733 C C . GLU A 1 89 ? 5.945 -8.369 -16.083 1.00 95.94 89 GLU A C 1
ATOM 735 O O . GLU A 1 89 ? 5.613 -9.364 -15.439 1.00 95.94 89 GLU A O 1
ATOM 740 N N . TRP A 1 90 ? 5.513 -7.147 -15.762 1.00 96.25 90 TRP A N 1
ATOM 741 C CA . TRP A 1 90 ? 4.590 -6.847 -14.660 1.00 96.25 90 TRP A CA 1
ATOM 742 C C . TRP A 1 90 ? 3.217 -6.379 -15.149 1.00 96.25 90 TRP A C 1
ATOM 744 O O . TRP A 1 90 ? 2.459 -5.787 -14.384 1.00 96.25 90 TRP A O 1
ATOM 754 N N . ARG A 1 91 ? 2.877 -6.669 -16.412 1.00 95.38 91 ARG A N 1
ATOM 755 C CA . ARG A 1 91 ? 1.620 -6.280 -17.067 1.00 95.38 91 ARG A CA 1
ATOM 756 C C . ARG A 1 91 ? 0.387 -6.499 -16.193 1.00 95.38 91 ARG A C 1
ATOM 758 O O . ARG A 1 91 ? -0.406 -5.582 -16.034 1.00 95.38 91 ARG A O 1
ATOM 765 N N . GLN A 1 92 ? 0.271 -7.687 -15.598 1.00 94.56 92 GLN A N 1
ATOM 766 C CA . GLN A 1 92 ? -0.861 -8.056 -14.746 1.00 94.56 92 GLN A CA 1
ATOM 767 C C . GLN A 1 92 ? -1.044 -7.089 -13.571 1.00 94.56 92 GLN A C 1
ATOM 769 O O . GLN A 1 92 ? -2.168 -6.706 -13.281 1.00 94.56 92 GLN A O 1
ATOM 774 N N . SER A 1 93 ? 0.044 -6.679 -12.915 1.00 95.25 93 SER A N 1
ATOM 775 C CA . SER A 1 93 ? -0.004 -5.727 -11.802 1.00 95.25 93 SER A CA 1
ATOM 776 C C . SER A 1 93 ? -0.414 -4.328 -12.262 1.00 95.25 93 SER A C 1
ATOM 778 O O . SER A 1 93 ? -1.225 -3.689 -11.602 1.00 95.25 93 SER A O 1
ATOM 780 N N . PHE A 1 94 ? 0.116 -3.861 -13.399 1.00 95.12 94 PHE A N 1
ATOM 781 C CA . PHE A 1 94 ? -0.279 -2.570 -13.973 1.00 95.12 94 PHE A CA 1
ATOM 782 C C . PHE A 1 94 ? -1.765 -2.545 -14.340 1.00 95.12 94 PHE A C 1
ATOM 784 O O . PHE A 1 94 ? -2.451 -1.595 -13.986 1.00 95.12 94 PHE A O 1
ATOM 791 N N . ASP A 1 95 ? -2.258 -3.601 -14.990 1.00 94.44 95 ASP A N 1
ATOM 792 C CA . ASP A 1 95 ? -3.662 -3.705 -15.391 1.00 94.44 95 ASP A CA 1
ATOM 793 C C . ASP A 1 95 ? -4.594 -3.852 -14.176 1.00 94.44 95 ASP A C 1
ATOM 795 O O . ASP A 1 95 ? -5.633 -3.205 -14.121 1.00 94.44 95 ASP A O 1
ATOM 799 N N . ALA A 1 96 ? -4.222 -4.670 -13.183 1.00 93.75 96 ALA A N 1
ATOM 800 C CA . ALA A 1 96 ? -5.050 -4.918 -11.999 1.00 93.75 96 ALA A CA 1
ATOM 801 C C . ALA A 1 96 ? -5.245 -3.673 -11.120 1.00 93.75 96 ALA A C 1
ATOM 803 O O . ALA A 1 96 ? -6.299 -3.516 -10.511 1.00 93.75 96 ALA A O 1
ATOM 804 N N . TRP A 1 97 ? -4.243 -2.795 -11.056 1.00 94.00 97 TRP A N 1
ATOM 805 C CA . TRP A 1 97 ? -4.270 -1.582 -10.232 1.00 94.00 97 TRP A CA 1
ATOM 806 C C . TRP A 1 97 ? -4.415 -0.287 -11.039 1.00 94.00 97 TRP A C 1
ATOM 808 O O . TRP A 1 97 ? -4.223 0.797 -10.487 1.00 94.00 97 TRP A O 1
ATOM 818 N N . ASP A 1 98 ? -4.718 -0.392 -12.335 1.00 93.44 98 ASP A N 1
ATOM 819 C CA . ASP A 1 98 ? -4.914 0.744 -13.243 1.00 93.44 98 ASP A CA 1
ATOM 820 C C . ASP A 1 98 ? -3.744 1.754 -13.227 1.00 93.44 98 ASP A C 1
ATOM 822 O O . ASP A 1 98 ? -3.909 2.976 -13.187 1.00 93.44 98 ASP A O 1
ATOM 826 N N . TYR A 1 99 ? -2.511 1.235 -13.214 1.00 91.50 99 TYR A N 1
ATOM 827 C CA . TYR A 1 99 ? -1.310 2.058 -13.339 1.00 91.50 99 TYR A CA 1
ATOM 828 C C . TYR A 1 99 ? -0.880 2.181 -14.810 1.00 91.50 99 TYR A C 1
ATOM 830 O O . TYR A 1 99 ? -0.860 1.186 -15.542 1.00 91.50 99 TYR A O 1
ATOM 838 N N . PRO A 1 100 ? -0.443 3.376 -15.253 1.00 89.25 100 PRO A N 1
ATOM 839 C CA . PRO A 1 100 ? 0.062 3.567 -16.605 1.00 89.25 100 PRO A CA 1
ATOM 840 C C . PRO A 1 100 ? 1.379 2.809 -16.820 1.00 89.25 100 PRO A C 1
ATOM 842 O O . PRO A 1 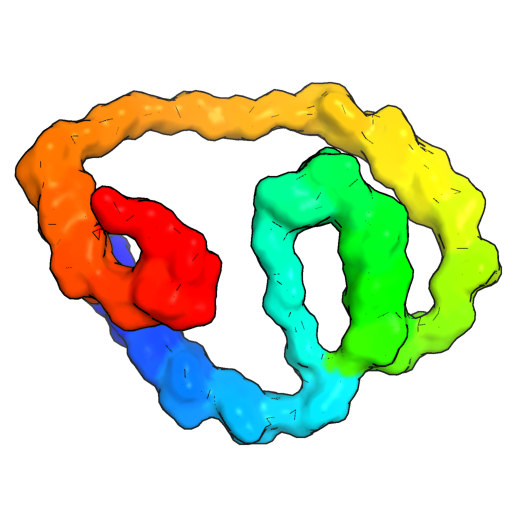100 ? 2.237 2.761 -15.934 1.00 89.25 100 PRO A O 1
ATOM 845 N N . ARG A 1 101 ? 1.531 2.243 -18.021 1.00 82.88 101 ARG A N 1
ATOM 846 C CA . ARG A 1 101 ? 2.712 1.491 -18.471 1.00 82.88 101 ARG A CA 1
ATOM 847 C C . ARG A 1 101 ? 3.699 2.356 -19.246 1.00 82.88 101 ARG A C 1
ATOM 849 O O . ARG A 1 101 ? 3.230 3.172 -20.068 1.00 82.88 101 ARG A O 1
#

Sequence (101 aa):
MIIATYRRLYAAFFEQVSRIPPGRYHELKYEDLVASPLSELESIYRALDLGEFETRRAALETYAAAKTTYRRNQFPEFSTKMRARLADEWRQSFDAWDYPR

Solvent-accessible surface area (backbone atoms only — not comparable to full-atom values): 6262 Å² total; per-residue (Å²): 112,68,69,63,49,52,36,52,52,50,54,53,43,69,74,44,55,83,73,55,57,89,45,74,68,83,89,78,58,69,70,55,39,71,75,38,48,68,63,46,50,49,49,48,29,65,46,44,68,73,61,71,53,76,85,45,43,69,61,51,50,55,51,53,68,70,50,73,80,68,76,79,84,84,73,84,82,74,54,69,69,54,49,55,49,48,42,62,65,38,34,68,60,31,64,76,69,73,46,91,116